Protein AF-A0A800FB25-F1 (afdb_monomer_lite)

Secondary structure (DSSP, 8-state):
-HHHHH-HHHHTTTSSSEEEE-SSTT-EEEEE-STTTTTT--TTTTEEEEEEEETTTEEEEEETTEEEEEEEEEETTEEEEEEEEE-S-GGGHHHHHHHHHHHHHHHHHHHHT-PPPPP-HHHHHHHHHHHHHHHHHHH-S---S-TT-GGGSPPP-----

Foldseek 3Di:
DQCLCAVQVNVCQQPQFGWDWHLDAFIKIFTHHPPCLCPPPDPLQRIKGWHDDDPPAWTWMDRRQKIWIWGWDDDPVDIDIDIDIGHDQLLQVLLVQLSNVLSVVSVVCVVVVHDRDDDALVSSVVSSVVVQVVCCVPRNGHDHPPCPRPSNDDDPPPPPD

pLDDT: mean 87.92, std 14.92, range [41.66, 98.81]

Sequence (161 aa):
MWRILTERELLKQWFPCDVEGEWRVGAELRFIFLRGEGEGLSEEELSGEVLAVDQPRLLEFRWGTHLLKYELTADGDGCRFRLSESFEDSSLGARNAAGWEMCLENLDLLLEGGALVKFVVDVWGAKFKHYGAKFEATFGPQQGPPDDHPLLVEEPEGDLG

Radius of gyration: 16.69 Å; chains: 1; bounding box: 50×46×40 Å

Structure (mmCIF, N/CA/C/O backbone):
data_AF-A0A800FB25-F1
#
_entry.id   AF-A0A800FB25-F1
#
loop_
_atom_site.group_PDB
_atom_site.id
_atom_site.type_symbol
_atom_site.label_atom_id
_atom_site.label_alt_id
_atom_site.label_comp_id
_atom_site.label_asym_id
_atom_site.label_entity_id
_atom_site.label_seq_id
_atom_site.pdbx_PDB_ins_code
_atom_site.Cartn_x
_atom_site.Cartn_y
_atom_site.Cartn_z
_atom_site.occupancy
_atom_site.B_iso_or_equiv
_atom_site.auth_seq_id
_atom_site.auth_comp_id
_atom_site.auth_asym_id
_atom_site.auth_atom_id
_atom_site.pdbx_PDB_model_num
ATOM 1 N N . MET A 1 1 ? -11.326 -7.458 8.259 1.00 94.31 1 MET A N 1
ATOM 2 C CA . MET A 1 1 ? -10.753 -6.580 7.223 1.00 94.31 1 MET A CA 1
ATOM 3 C C . MET A 1 1 ? -9.979 -5.404 7.810 1.00 94.31 1 MET A C 1
ATOM 5 O O . MET A 1 1 ? -8.768 -5.482 7.766 1.00 94.31 1 MET A O 1
ATOM 9 N N . TRP A 1 2 ? -10.600 -4.390 8.436 1.00 97.25 2 TRP A N 1
ATOM 10 C CA . TRP A 1 2 ? -9.877 -3.202 8.955 1.00 97.25 2 TRP A CA 1
ATOM 11 C C . TRP A 1 2 ? -8.607 -3.526 9.759 1.00 97.25 2 TRP A C 1
ATOM 13 O O . TRP A 1 2 ? -7.538 -3.034 9.435 1.00 97.25 2 TRP A O 1
ATOM 23 N N . ARG A 1 3 ? -8.698 -4.462 10.715 1.00 96.69 3 ARG A N 1
ATOM 24 C CA . ARG A 1 3 ? -7.545 -4.950 11.493 1.00 96.69 3 ARG A CA 1
ATOM 25 C C . ARG A 1 3 ? -6.384 -5.450 10.620 1.00 96.69 3 ARG A C 1
ATOM 27 O O . ARG A 1 3 ? -5.245 -5.155 10.931 1.00 96.69 3 ARG A O 1
ATOM 34 N N . ILE A 1 4 ? -6.655 -6.152 9.519 1.00 96.56 4 ILE A N 1
ATOM 35 C CA . ILE A 1 4 ? -5.620 -6.659 8.595 1.00 96.56 4 ILE A CA 1
ATOM 36 C C . ILE A 1 4 ? -4.949 -5.519 7.814 1.00 96.56 4 ILE A C 1
ATOM 38 O O . ILE A 1 4 ? -3.791 -5.637 7.424 1.00 96.56 4 ILE A O 1
ATOM 42 N N . LEU A 1 5 ? -5.659 -4.404 7.620 1.00 97.00 5 LEU A N 1
ATOM 43 C CA . LEU A 1 5 ? -5.135 -3.215 6.952 1.00 97.00 5 LEU A CA 1
ATOM 44 C C . LEU A 1 5 ? -4.360 -2.284 7.897 1.00 97.00 5 LEU A C 1
ATOM 46 O O . LEU A 1 5 ? -3.596 -1.456 7.415 1.00 97.00 5 LEU A O 1
ATOM 50 N N . THR A 1 6 ? -4.573 -2.375 9.217 1.00 97.50 6 THR A N 1
ATOM 51 C CA . THR A 1 6 ? -4.044 -1.388 10.178 1.00 97.50 6 THR A CA 1
ATOM 52 C C . THR A 1 6 ? -3.209 -1.968 11.319 1.00 97.50 6 THR A C 1
ATOM 54 O O . THR A 1 6 ? -2.396 -1.257 11.902 1.00 97.50 6 THR A O 1
ATOM 57 N N . GLU A 1 7 ? -3.391 -3.229 11.707 1.00 97.62 7 GLU A N 1
ATOM 58 C CA . GLU A 1 7 ? -2.543 -3.846 12.731 1.00 97.62 7 GLU A CA 1
ATOM 59 C C . GLU A 1 7 ? -1.224 -4.256 12.090 1.00 97.62 7 GLU A C 1
ATOM 61 O O . GLU A 1 7 ? -1.209 -5.135 11.233 1.00 97.62 7 GLU A O 1
ATOM 66 N N . ARG A 1 8 ? -0.121 -3.637 12.524 1.00 96.50 8 ARG A N 1
ATOM 67 C CA . ARG A 1 8 ? 1.231 -3.832 11.975 1.00 96.50 8 ARG A CA 1
ATOM 68 C C . ARG A 1 8 ? 1.585 -5.304 11.738 1.00 96.50 8 ARG A C 1
ATOM 70 O O . ARG A 1 8 ? 2.040 -5.669 10.660 1.00 96.50 8 ARG A O 1
ATOM 77 N N . GLU A 1 9 ? 1.298 -6.160 12.721 1.00 95.44 9 GLU A N 1
ATOM 78 C CA . GLU A 1 9 ? 1.585 -7.600 12.662 1.00 95.44 9 GLU A CA 1
ATOM 79 C C . GLU A 1 9 ? 0.779 -8.362 11.600 1.00 95.44 9 GLU A C 1
ATOM 81 O O . GLU A 1 9 ? 1.232 -9.398 11.117 1.00 95.44 9 GLU A O 1
ATOM 86 N N . LEU A 1 10 ? -0.406 -7.872 11.231 1.00 96.19 10 LEU A N 1
ATOM 87 C CA . LEU A 1 10 ? -1.214 -8.431 10.146 1.00 96.19 10 LEU A CA 1
ATOM 88 C C . LEU A 1 10 ? -0.870 -7.776 8.806 1.00 96.19 10 LEU A C 1
ATOM 90 O O . LEU A 1 10 ? -0.787 -8.467 7.796 1.00 96.19 10 LEU A O 1
ATOM 94 N N . LEU A 1 11 ? -0.630 -6.464 8.802 1.00 96.94 11 LEU A N 1
ATOM 95 C CA . LEU A 1 11 ? -0.333 -5.693 7.600 1.00 96.94 11 LEU A CA 1
ATOM 96 C C . LEU A 1 11 ? 0.954 -6.174 6.924 1.00 96.94 11 LEU A C 1
ATOM 98 O O . LEU A 1 11 ? 0.940 -6.473 5.732 1.00 96.94 11 LEU A O 1
ATOM 102 N N . LYS A 1 12 ? 2.037 -6.347 7.693 1.00 94.19 12 LYS A N 1
ATOM 103 C CA . LYS A 1 12 ? 3.347 -6.777 7.170 1.00 94.19 12 LYS A CA 1
ATOM 104 C C . LYS A 1 12 ? 3.360 -8.179 6.546 1.00 94.19 12 LYS A C 1
ATOM 106 O O . LYS A 1 12 ? 4.378 -8.594 6.006 1.00 94.19 12 LYS A O 1
ATOM 111 N N . GLN A 1 13 ? 2.278 -8.950 6.689 1.00 93.50 13 GLN A N 1
ATOM 112 C CA . GLN A 1 13 ? 2.176 -10.288 6.102 1.00 93.50 13 GLN A CA 1
ATOM 113 C C . GLN A 1 13 ? 1.834 -10.250 4.610 1.00 93.50 13 GLN A C 1
ATOM 115 O O . GLN A 1 13 ? 2.193 -11.176 3.891 1.00 93.50 13 GLN A O 1
ATOM 120 N N . TRP A 1 14 ? 1.143 -9.207 4.148 1.00 94.44 14 TRP A N 1
ATOM 121 C CA . TRP A 1 14 ? 0.690 -9.095 2.758 1.00 94.44 14 TRP A CA 1
ATOM 122 C C . TRP A 1 14 ? 1.139 -7.793 2.083 1.00 94.44 14 TRP A C 1
ATOM 124 O O . TRP A 1 14 ? 1.272 -7.760 0.865 1.00 94.44 14 TRP A O 1
ATOM 134 N N . PHE A 1 15 ? 1.378 -6.727 2.852 1.00 94.25 15 PHE A N 1
ATOM 135 C CA . PHE A 1 15 ? 1.893 -5.451 2.354 1.00 94.25 15 PHE A CA 1
ATOM 136 C C . PHE A 1 15 ? 3.403 -5.556 2.055 1.00 94.25 15 PHE A C 1
ATOM 138 O O . PHE A 1 15 ? 4.096 -6.283 2.770 1.00 94.25 15 PHE A O 1
ATOM 145 N N . PRO A 1 16 ? 3.948 -4.838 1.049 1.00 90.25 16 PRO A N 1
ATOM 146 C CA . PRO A 1 16 ? 5.337 -5.015 0.602 1.00 90.25 16 PRO A CA 1
ATOM 147 C C . PRO A 1 16 ? 6.408 -4.655 1.642 1.00 90.25 16 PRO A C 1
ATOM 149 O O . PRO A 1 16 ? 7.570 -5.006 1.478 1.00 90.25 16 PRO A O 1
ATOM 152 N N . CYS A 1 17 ? 6.054 -3.947 2.713 1.00 91.75 17 CYS A N 1
ATOM 153 C CA . CYS A 1 17 ? 6.988 -3.577 3.771 1.00 91.75 17 CYS A CA 1
ATOM 154 C C . CYS A 1 17 ? 6.307 -3.560 5.143 1.00 91.75 17 CYS A C 1
ATOM 156 O O . CYS A 1 17 ? 5.082 -3.630 5.262 1.00 91.75 17 CYS A O 1
ATOM 158 N N . ASP A 1 18 ? 7.108 -3.464 6.198 1.00 94.94 18 ASP A N 1
ATOM 159 C CA . ASP A 1 18 ? 6.595 -3.149 7.526 1.00 94.94 18 ASP A CA 1
ATOM 160 C C . ASP A 1 18 ? 6.351 -1.636 7.645 1.00 94.94 18 ASP A C 1
ATOM 162 O O . ASP A 1 18 ? 7.095 -0.828 7.082 1.00 94.94 18 ASP A O 1
ATOM 166 N N . VAL A 1 19 ? 5.303 -1.255 8.375 1.00 96.81 19 VAL A N 1
ATOM 167 C CA . VAL A 1 19 ? 4.886 0.140 8.545 1.00 96.81 19 VAL A CA 1
ATOM 168 C C . VAL A 1 19 ? 4.955 0.502 10.020 1.00 96.81 19 VAL A C 1
ATOM 170 O O . VAL A 1 19 ? 4.194 -0.012 10.844 1.00 96.81 19 VAL A O 1
ATOM 173 N N . GLU A 1 20 ? 5.858 1.416 10.357 1.00 97.06 20 GLU A N 1
ATOM 174 C CA . GLU A 1 20 ? 5.943 1.998 11.692 1.00 97.06 20 GLU A CA 1
ATOM 175 C C . GLU A 1 20 ? 5.246 3.351 11.737 1.00 97.06 20 GLU A C 1
ATOM 177 O O . GLU A 1 20 ? 5.402 4.168 10.834 1.00 97.06 20 GLU A O 1
ATOM 182 N N . GLY A 1 21 ? 4.509 3.600 12.817 1.00 96.38 21 GLY A N 1
ATOM 183 C CA . GLY A 1 21 ? 3.786 4.845 13.040 1.00 96.38 21 GLY A CA 1
ATOM 184 C C . GLY A 1 21 ? 2.402 4.594 13.624 1.00 96.38 21 GLY A C 1
ATOM 185 O O . GLY A 1 21 ? 2.073 3.486 14.056 1.00 96.38 21 GLY A O 1
ATOM 186 N N . GLU A 1 22 ? 1.585 5.641 13.641 1.00 97.19 22 GLU A N 1
ATOM 187 C CA . GLU A 1 22 ? 0.203 5.589 14.115 1.00 97.19 22 GLU A CA 1
ATOM 188 C C . GLU A 1 22 ? -0.756 5.958 12.985 1.00 97.19 22 GLU A C 1
ATOM 190 O O . GLU A 1 22 ? -0.531 6.930 12.269 1.00 97.19 22 GLU A O 1
ATOM 195 N N . TRP A 1 23 ? -1.887 5.257 12.877 1.00 98.06 23 TRP A N 1
ATOM 196 C CA . TRP A 1 23 ? -2.965 5.615 11.947 1.00 98.06 23 TRP A CA 1
ATOM 197 C C . TRP A 1 23 ? -3.783 6.801 12.463 1.00 98.06 23 TRP A C 1
ATOM 199 O O . TRP A 1 23 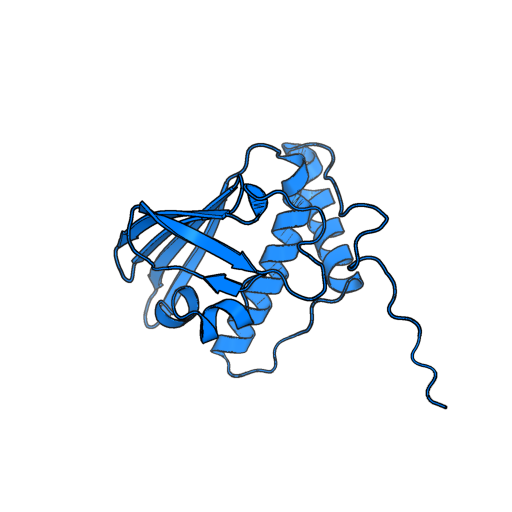? -4.952 6.674 12.836 1.00 98.06 23 TRP A O 1
ATOM 209 N N . ARG A 1 24 ? -3.142 7.968 12.503 1.00 98.19 24 ARG A N 1
ATOM 210 C CA . ARG A 1 24 ? -3.710 9.247 12.926 1.00 98.19 24 ARG A CA 1
ATOM 211 C C . ARG A 1 24 ? -3.326 10.309 11.908 1.00 98.19 24 ARG A C 1
ATOM 213 O O . ARG A 1 24 ? -2.155 10.436 11.593 1.00 98.19 24 ARG A O 1
ATOM 220 N N . VAL A 1 25 ? -4.294 11.091 11.432 1.00 98.69 25 VAL A N 1
ATOM 221 C CA . VAL A 1 25 ? -4.049 12.155 10.440 1.00 98.69 25 VAL A CA 1
ATOM 222 C C . VAL A 1 25 ? -2.893 13.067 10.876 1.00 98.69 25 VAL A C 1
ATOM 224 O O . VAL A 1 25 ? -2.859 13.523 12.025 1.00 98.69 25 VAL A O 1
ATOM 227 N N . GLY A 1 26 ? -1.954 13.298 9.957 1.00 98.44 26 GLY A N 1
ATOM 228 C CA . GLY A 1 26 ? -0.720 14.057 10.155 1.00 98.44 26 GLY A CA 1
ATOM 229 C C . GLY A 1 26 ? 0.391 13.309 10.900 1.00 98.44 26 GLY A C 1
ATOM 230 O O . GLY A 1 26 ? 1.408 13.916 11.223 1.00 98.44 26 GLY A O 1
ATOM 231 N N . ALA A 1 27 ? 0.209 12.030 11.246 1.00 98.44 27 ALA A N 1
ATOM 232 C CA . ALA A 1 27 ? 1.285 11.218 11.805 1.00 98.44 27 ALA A CA 1
ATOM 233 C C . ALA A 1 27 ? 2.258 10.782 10.706 1.00 98.44 27 ALA A C 1
ATOM 235 O O . ALA A 1 27 ? 1.839 10.388 9.615 1.00 98.44 27 ALA A O 1
ATOM 236 N N . GLU A 1 28 ? 3.547 10.821 11.034 1.00 98.38 28 GLU A N 1
ATOM 237 C CA . GLU A 1 28 ? 4.612 10.284 10.194 1.00 98.38 28 GLU A CA 1
ATOM 238 C C . GLU A 1 28 ? 4.576 8.753 10.190 1.00 98.38 28 GLU A C 1
ATOM 240 O O . GLU A 1 28 ? 4.298 8.112 11.211 1.00 98.38 28 GLU A O 1
ATOM 245 N N . LEU A 1 29 ? 4.886 8.184 9.029 1.00 98.38 29 LEU A N 1
ATOM 246 C CA . LEU A 1 29 ? 5.066 6.756 8.819 1.00 98.38 29 LEU A CA 1
ATOM 247 C C . LEU A 1 29 ? 6.500 6.484 8.369 1.00 98.38 29 LEU A C 1
ATOM 249 O O . LEU A 1 29 ? 7.090 7.276 7.631 1.00 98.38 29 LEU A O 1
ATOM 253 N N . ARG A 1 30 ? 7.041 5.339 8.776 1.00 97.31 30 ARG A N 1
ATOM 254 C CA . ARG A 1 30 ? 8.317 4.809 8.290 1.00 97.31 30 ARG A CA 1
ATOM 255 C C . ARG A 1 30 ? 8.090 3.443 7.663 1.00 97.31 30 ARG A C 1
ATOM 257 O O . ARG A 1 30 ? 7.448 2.585 8.269 1.00 97.31 30 ARG A O 1
ATOM 264 N N . PHE A 1 31 ? 8.655 3.245 6.480 1.00 95.50 31 PHE A N 1
ATOM 265 C CA . PHE A 1 31 ? 8.560 2.002 5.726 1.00 95.50 31 PHE A CA 1
ATOM 266 C C . PHE A 1 31 ? 9.858 1.214 5.852 1.00 95.50 31 PHE A C 1
ATOM 268 O O . PHE A 1 31 ? 10.942 1.727 5.577 1.00 95.50 31 PHE A O 1
ATOM 275 N N . ILE A 1 32 ? 9.751 -0.033 6.306 1.00 92.12 32 ILE A N 1
ATOM 276 C CA . ILE A 1 32 ? 10.896 -0.920 6.506 1.00 92.12 32 ILE A CA 1
ATOM 277 C C . ILE A 1 32 ? 10.755 -2.094 5.548 1.00 92.12 32 ILE A C 1
ATOM 279 O O . ILE A 1 32 ? 9.968 -3.016 5.768 1.00 92.12 32 ILE A O 1
ATOM 283 N N . PHE A 1 33 ? 11.532 -2.045 4.474 1.00 86.12 33 PHE A N 1
ATOM 284 C CA . PHE A 1 33 ? 11.626 -3.123 3.502 1.00 86.12 33 PHE A CA 1
ATOM 285 C C . PHE A 1 33 ? 12.566 -4.217 4.009 1.00 86.12 33 PHE A C 1
ATOM 287 O O . PHE A 1 33 ? 13.573 -3.951 4.671 1.00 86.12 33 PHE A O 1
ATOM 294 N N . LEU A 1 34 ? 12.228 -5.468 3.714 1.00 72.88 34 LEU A N 1
ATOM 295 C CA . LEU A 1 34 ? 13.032 -6.622 4.105 1.00 72.88 34 LEU A CA 1
ATOM 296 C C . LEU A 1 34 ? 14.028 -6.979 2.995 1.00 72.88 34 LEU A C 1
ATOM 298 O O . LEU A 1 34 ? 13.873 -6.579 1.849 1.00 72.88 34 LEU A O 1
ATOM 302 N N . ARG A 1 35 ? 15.059 -7.761 3.345 1.00 65.81 35 ARG A N 1
ATOM 303 C CA . ARG A 1 35 ? 15.981 -8.411 2.385 1.00 65.81 35 ARG A CA 1
ATOM 304 C C . ARG A 1 35 ? 16.653 -7.465 1.374 1.00 65.81 35 ARG A C 1
ATOM 306 O O . ARG A 1 35 ? 16.962 -7.881 0.266 1.00 65.81 35 A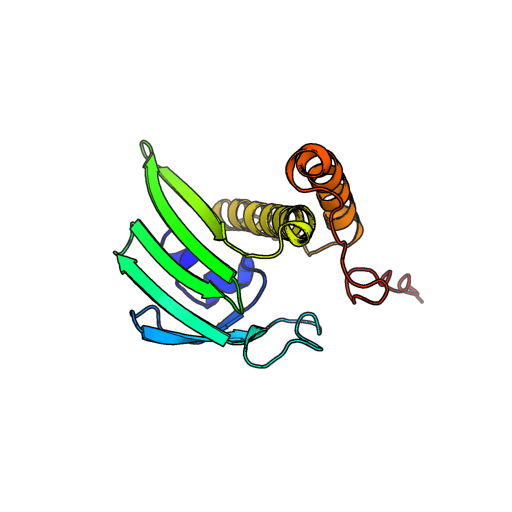RG A O 1
ATOM 313 N N . GLY A 1 36 ? 16.901 -6.218 1.769 1.00 63.69 36 GLY A N 1
ATOM 314 C CA . GLY A 1 36 ? 17.595 -5.242 0.929 1.00 63.69 36 GLY A CA 1
ATOM 315 C C . GLY A 1 36 ? 16.724 -4.596 -0.153 1.00 63.69 36 GLY A C 1
ATOM 316 O O . GLY A 1 36 ? 17.222 -3.773 -0.904 1.00 63.69 36 GLY A O 1
ATOM 317 N N . GLU A 1 37 ? 15.417 -4.880 -0.210 1.00 69.69 37 GLU A N 1
ATOM 318 C CA . GLU A 1 37 ? 14.492 -4.259 -1.180 1.00 69.69 37 GLU A CA 1
ATOM 319 C C . GLU A 1 37 ? 14.348 -2.736 -0.992 1.00 69.69 37 GLU A C 1
ATOM 321 O O . GLU A 1 37 ? 13.882 -2.038 -1.885 1.00 69.69 37 GLU A O 1
ATOM 326 N N . GLY A 1 38 ? 14.759 -2.217 0.169 1.00 68.62 38 GLY A N 1
ATOM 327 C CA . GLY A 1 38 ? 14.845 -0.781 0.439 1.00 68.62 38 GLY A CA 1
ATOM 328 C C . GLY A 1 38 ? 16.240 -0.183 0.251 1.00 68.62 38 GLY A C 1
ATOM 329 O O . GLY A 1 38 ? 16.433 0.991 0.559 1.00 68.62 38 GLY A O 1
ATOM 330 N N . GLU A 1 39 ? 17.236 -0.964 -0.182 1.00 74.31 39 GLU A N 1
ATOM 331 C CA . GLU A 1 39 ? 18.583 -0.446 -0.426 1.00 74.31 39 GLU A CA 1
ATOM 332 C C . GLU A 1 39 ? 18.579 0.517 -1.616 1.00 74.31 39 GLU A C 1
ATOM 334 O O . GLU A 1 39 ? 18.003 0.246 -2.665 1.00 74.31 39 GLU A O 1
ATOM 339 N N . GLY A 1 40 ? 19.217 1.675 -1.441 1.00 77.94 40 GLY A N 1
ATOM 340 C CA . GLY A 1 40 ? 19.249 2.727 -2.458 1.00 77.94 40 GLY A CA 1
ATOM 341 C C . GLY A 1 40 ? 18.029 3.653 -2.463 1.00 77.94 40 GLY A C 1
ATOM 342 O O . GLY A 1 40 ? 18.094 4.685 -3.128 1.00 77.94 40 GLY A O 1
ATOM 343 N N . LEU A 1 41 ? 16.977 3.355 -1.688 1.00 84.19 41 LEU A N 1
ATOM 344 C CA . LEU A 1 41 ? 15.863 4.282 -1.487 1.00 84.19 41 LEU A CA 1
ATOM 345 C C . LEU A 1 41 ? 16.291 5.469 -0.616 1.00 84.19 41 LEU A C 1
ATOM 347 O O . LEU A 1 41 ? 17.001 5.326 0.384 1.00 84.19 41 LEU A O 1
ATOM 351 N N . SER A 1 42 ? 15.838 6.656 -1.002 1.00 88.38 42 SER A N 1
ATOM 352 C CA . SER A 1 42 ? 16.012 7.890 -0.241 1.00 88.38 42 SER A CA 1
ATOM 353 C C . SER A 1 42 ? 15.184 7.896 1.051 1.00 88.38 42 SER A C 1
ATOM 355 O O . SER A 1 42 ? 14.241 7.124 1.224 1.00 88.38 42 SER A O 1
ATOM 357 N N . GLU A 1 43 ? 15.501 8.814 1.972 1.00 87.69 43 GLU A N 1
ATOM 358 C CA . GLU A 1 43 ? 14.682 9.018 3.176 1.00 87.69 43 GLU A CA 1
ATOM 359 C C . GLU A 1 43 ? 13.234 9.383 2.831 1.00 87.69 43 GLU A C 1
ATOM 361 O O . GLU A 1 43 ? 12.319 8.944 3.522 1.00 87.69 43 GLU A O 1
ATOM 366 N N . GLU A 1 44 ? 13.027 10.141 1.750 1.00 90.44 44 GLU A N 1
ATOM 367 C CA . GLU A 1 44 ? 11.696 10.497 1.260 1.00 90.44 44 GLU A CA 1
ATOM 368 C C . GLU A 1 44 ? 10.910 9.242 0.872 1.00 90.44 44 GLU A C 1
ATOM 370 O O . GLU A 1 44 ? 9.805 9.050 1.370 1.00 90.44 44 GLU A O 1
ATOM 375 N N . GLU A 1 45 ? 11.511 8.341 0.088 1.00 89.25 45 GLU A N 1
ATOM 376 C CA . GLU A 1 45 ? 10.905 7.071 -0.347 1.00 89.25 45 GLU A CA 1
ATOM 377 C C . GLU A 1 45 ? 10.620 6.098 0.809 1.00 89.25 45 GLU A C 1
ATOM 379 O O . GLU A 1 45 ? 9.690 5.295 0.734 1.00 89.25 45 GLU A O 1
ATOM 384 N N . LEU A 1 46 ? 11.381 6.192 1.902 1.00 93.19 46 LEU A N 1
ATOM 385 C CA . LEU A 1 46 ? 11.199 5.393 3.119 1.00 93.19 46 LEU A CA 1
ATOM 386 C C . LEU A 1 46 ? 10.255 6.047 4.145 1.00 93.19 46 LEU A C 1
ATOM 388 O O . LEU A 1 46 ? 10.046 5.497 5.233 1.00 93.19 46 LEU A O 1
ATOM 392 N N . SER A 1 47 ? 9.682 7.207 3.819 1.00 96.25 47 SER A N 1
ATOM 393 C CA . SER A 1 47 ? 8.829 7.996 4.708 1.00 96.25 47 SER A CA 1
ATOM 394 C C . SER A 1 47 ? 7.420 8.182 4.157 1.00 96.25 47 SER A C 1
ATOM 396 O O . SER A 1 47 ? 7.161 8.074 2.957 1.00 96.25 47 SER A O 1
ATOM 398 N N . GLY A 1 48 ? 6.482 8.458 5.056 1.00 97.88 48 GLY A N 1
ATOM 399 C CA . GLY A 1 48 ? 5.088 8.688 4.717 1.00 97.88 48 GLY A CA 1
AT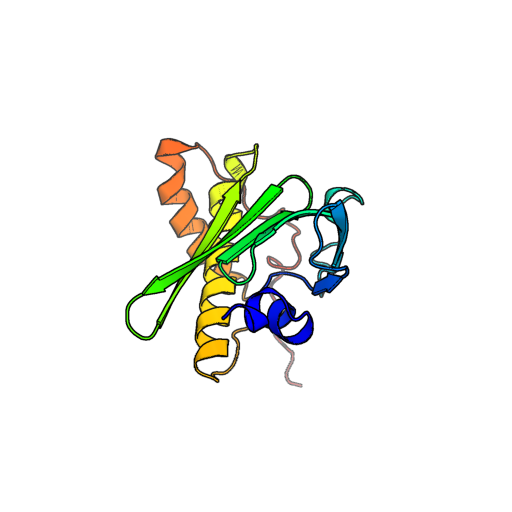OM 400 C C . GLY A 1 48 ? 4.370 9.559 5.732 1.00 97.88 48 GLY A C 1
ATOM 401 O O . GLY A 1 48 ? 4.907 9.930 6.773 1.00 97.88 48 GLY A O 1
ATOM 402 N N . GLU A 1 49 ? 3.119 9.867 5.426 1.00 98.50 49 GLU A N 1
ATOM 403 C CA . GLU A 1 49 ? 2.242 10.662 6.282 1.00 98.50 49 GLU A CA 1
ATOM 404 C C . GLU A 1 49 ? 0.813 10.155 6.136 1.00 98.50 49 GLU A C 1
ATOM 406 O O . GLU A 1 49 ? 0.342 9.916 5.023 1.00 98.50 49 GLU A O 1
ATOM 411 N N . VAL A 1 50 ? 0.094 10.020 7.244 1.00 98.75 50 VAL A N 1
ATOM 412 C CA . VAL A 1 50 ? -1.330 9.685 7.210 1.00 98.75 50 VAL A CA 1
ATOM 413 C C . VAL A 1 50 ? -2.145 10.911 6.802 1.00 98.75 50 VAL A C 1
ATOM 415 O O . VAL A 1 50 ? -2.152 11.924 7.499 1.00 98.75 50 VAL A O 1
ATOM 418 N N . LEU A 1 51 ? -2.900 10.800 5.714 1.00 98.75 51 LEU A N 1
ATOM 419 C CA . LEU A 1 51 ? -3.664 11.901 5.122 1.00 98.75 51 LEU A CA 1
ATOM 420 C C . LEU A 1 51 ? -5.144 11.864 5.515 1.00 98.75 51 LEU A C 1
ATOM 422 O O . LEU A 1 51 ? -5.742 12.906 5.781 1.00 98.75 51 LEU A O 1
ATOM 426 N N . ALA A 1 52 ? -5.740 10.673 5.599 1.00 98.69 52 ALA A N 1
ATOM 427 C CA . ALA A 1 52 ? -7.130 10.509 6.013 1.00 98.69 52 ALA A CA 1
ATOM 428 C C . ALA A 1 52 ? -7.345 9.203 6.779 1.00 98.69 52 ALA A C 1
ATOM 430 O O . ALA A 1 52 ? -6.797 8.161 6.427 1.00 98.69 52 ALA A O 1
ATOM 431 N N . VAL A 1 53 ? -8.193 9.257 7.808 1.00 98.56 53 VAL A N 1
ATOM 432 C CA . VAL A 1 53 ? -8.656 8.085 8.559 1.00 98.56 53 VAL A CA 1
ATOM 433 C C . VAL A 1 53 ? -10.136 8.269 8.880 1.00 98.56 53 VAL A C 1
ATOM 435 O O . VAL A 1 53 ? -10.505 9.188 9.606 1.00 98.56 53 VAL A O 1
ATOM 438 N N . ASP A 1 54 ? -10.980 7.378 8.372 1.00 98.25 54 ASP A N 1
ATOM 439 C CA . ASP A 1 54 ? -12.391 7.249 8.749 1.00 98.25 54 ASP A CA 1
ATOM 440 C C . ASP A 1 54 ? -12.676 5.767 8.985 1.00 98.25 54 ASP A C 1
ATOM 442 O O . ASP A 1 54 ? -13.017 5.025 8.064 1.00 98.25 54 ASP A O 1
ATOM 446 N N . GLN A 1 55 ? -12.441 5.300 10.213 1.00 95.69 55 GLN A N 1
ATOM 447 C CA . GLN A 1 55 ? -12.535 3.875 10.526 1.00 95.69 55 GLN A CA 1
ATOM 448 C C . GLN A 1 55 ? -13.998 3.394 10.496 1.00 95.69 55 GLN A C 1
ATOM 450 O O . GLN A 1 55 ? -14.869 4.067 11.048 1.00 95.69 55 GLN A O 1
ATOM 455 N N . PRO A 1 56 ? -14.291 2.202 9.942 1.00 96.19 56 PRO A N 1
ATOM 456 C CA . PRO A 1 56 ? -13.378 1.258 9.293 1.00 96.19 56 PRO A CA 1
ATOM 457 C C . PRO A 1 56 ? -13.363 1.395 7.757 1.00 96.19 56 PRO A C 1
ATOM 459 O O . PRO A 1 56 ? -13.113 0.417 7.067 1.00 96.19 56 PRO A O 1
ATOM 462 N N . ARG A 1 57 ? -13.742 2.544 7.194 1.00 97.62 57 ARG A N 1
ATOM 463 C CA . ARG A 1 57 ? -14.088 2.694 5.771 1.00 97.62 57 ARG A CA 1
ATOM 464 C C . ARG A 1 57 ? -12.964 3.234 4.903 1.00 97.62 57 ARG A C 1
ATOM 466 O O . ARG A 1 57 ? -12.922 2.889 3.728 1.00 97.62 57 ARG A O 1
ATOM 473 N N . LEU A 1 58 ? -12.104 4.090 5.443 1.00 98.62 58 LEU A N 1
ATOM 474 C CA . LEU A 1 58 ? -11.099 4.804 4.662 1.00 98.62 58 LEU A CA 1
ATOM 475 C C . LEU A 1 58 ? -9.800 4.962 5.444 1.00 98.62 58 LEU A C 1
ATOM 477 O O . LEU A 1 58 ? -9.807 5.450 6.576 1.00 98.62 58 LEU A O 1
ATOM 481 N N . LEU A 1 59 ? -8.697 4.621 4.789 1.00 98.75 59 LEU A N 1
ATOM 482 C CA . LEU A 1 59 ? -7.349 5.013 5.173 1.00 98.75 59 LEU A CA 1
ATOM 483 C C . LEU A 1 59 ? -6.641 5.559 3.932 1.00 98.75 59 LEU A C 1
ATOM 485 O O . LEU A 1 59 ? -6.639 4.909 2.893 1.00 98.75 59 LEU A O 1
ATOM 489 N N . GLU A 1 60 ? -6.048 6.740 4.033 1.00 98.81 60 GLU A N 1
ATOM 490 C CA . GLU A 1 60 ? -5.237 7.334 2.972 1.00 98.81 60 GLU A CA 1
ATOM 491 C C . GLU A 1 60 ? -3.919 7.812 3.564 1.00 98.81 60 GLU A C 1
ATOM 493 O O . GLU A 1 60 ? -3.911 8.450 4.621 1.00 98.81 60 GLU A O 1
ATOM 498 N N . PHE A 1 61 ? -2.810 7.487 2.912 1.00 98.69 61 PHE A N 1
ATOM 499 C CA . PHE A 1 61 ? -1.478 7.847 3.373 1.00 98.69 61 PHE A CA 1
ATOM 500 C C . PHE A 1 61 ? -0.513 8.025 2.204 1.00 98.69 61 PHE A C 1
ATOM 502 O O . PHE A 1 61 ? -0.658 7.415 1.143 1.00 98.69 61 PHE A O 1
ATOM 509 N N . ARG A 1 62 ? 0.487 8.875 2.416 1.00 98.44 62 ARG A N 1
ATOM 510 C CA . ARG A 1 62 ? 1.640 8.997 1.531 1.00 98.44 62 ARG A CA 1
ATOM 511 C C . ARG A 1 62 ? 2.580 7.812 1.762 1.00 98.44 62 ARG A C 1
ATOM 513 O O . ARG A 1 62 ? 2.892 7.504 2.911 1.00 98.44 62 ARG A O 1
ATOM 520 N N . TRP A 1 63 ? 3.011 7.173 0.681 1.00 95.88 63 TRP A N 1
ATOM 521 C CA . TRP A 1 63 ? 3.982 6.081 0.653 1.00 95.88 63 TRP A CA 1
ATOM 522 C C . TRP A 1 63 ? 5.137 6.492 -0.261 1.00 95.88 63 TRP A C 1
ATOM 524 O O . TRP A 1 63 ? 5.020 6.415 -1.483 1.00 95.88 63 TRP A O 1
ATOM 534 N N . GLY A 1 64 ? 6.209 7.034 0.321 1.00 93.94 64 GLY A N 1
ATOM 535 C CA . GLY A 1 64 ? 7.253 7.700 -0.448 1.00 93.94 64 GLY A CA 1
ATOM 536 C C . GLY A 1 64 ? 6.696 8.894 -1.222 1.00 93.94 64 GLY A C 1
ATOM 537 O O . GLY A 1 64 ? 6.057 9.784 -0.662 1.00 93.94 64 GLY A O 1
ATOM 538 N N . THR A 1 65 ? 6.871 8.884 -2.539 1.00 93.44 65 THR A N 1
ATOM 539 C CA . THR A 1 65 ? 6.309 9.896 -3.446 1.00 93.44 65 THR A CA 1
ATOM 540 C C . THR A 1 65 ? 4.898 9.548 -3.938 1.00 93.44 65 THR A C 1
ATOM 542 O O . THR A 1 65 ? 4.293 10.312 -4.691 1.00 93.44 65 THR A O 1
ATOM 545 N N . HIS A 1 66 ? 4.351 8.396 -3.534 1.00 96.38 66 HIS A N 1
ATOM 546 C CA . HIS A 1 66 ? 3.060 7.885 -3.992 1.00 96.38 66 HIS A CA 1
ATOM 547 C C . HIS A 1 66 ? 1.965 8.132 -2.946 1.00 96.38 66 HIS A C 1
ATOM 549 O O . HIS A 1 66 ? 2.227 8.351 -1.762 1.00 96.38 66 HIS A O 1
ATOM 555 N N . LEU A 1 67 ? 0.706 8.064 -3.377 1.00 98.25 67 LEU A N 1
ATOM 556 C CA . LEU A 1 67 ? -0.461 8.071 -2.497 1.00 98.25 67 LEU A CA 1
ATOM 557 C C . LEU A 1 67 ? -1.145 6.712 -2.528 1.00 98.25 67 LEU A C 1
ATOM 559 O O . LEU A 1 67 ? -1.521 6.231 -3.598 1.00 98.25 67 LEU A O 1
ATOM 563 N N . LEU A 1 68 ? -1.360 6.132 -1.349 1.00 98.56 68 LEU A N 1
ATOM 564 C CA . LEU A 1 68 ? -2.148 4.922 -1.174 1.00 98.56 68 LEU A CA 1
ATOM 565 C C . LEU A 1 68 ? -3.467 5.237 -0.490 1.00 98.56 68 LEU A C 1
ATOM 567 O O . LEU A 1 68 ? -3.517 5.901 0.545 1.00 98.56 68 LEU A O 1
ATOM 571 N N . LYS A 1 69 ? -4.543 4.710 -1.071 1.00 98.75 69 LYS A N 1
ATOM 572 C CA . LYS A 1 69 ? -5.900 4.832 -0.554 1.00 98.75 69 LYS A CA 1
ATOM 573 C C . LYS A 1 69 ? -6.545 3.461 -0.423 1.00 98.75 69 LYS A C 1
ATOM 575 O O . LYS A 1 69 ? -6.695 2.735 -1.405 1.00 98.75 69 LYS A O 1
ATOM 580 N N . TYR A 1 70 ? -6.962 3.139 0.793 1.00 98.56 70 TYR A N 1
ATOM 581 C CA . TYR A 1 70 ? -7.719 1.948 1.147 1.00 98.56 70 TYR A CA 1
ATOM 582 C C . TYR A 1 70 ? -9.168 2.319 1.405 1.00 98.56 70 TYR A C 1
ATOM 584 O O . TYR A 1 70 ? -9.459 3.132 2.280 1.00 98.56 70 TYR A O 1
ATOM 592 N N . GLU A 1 71 ? -10.081 1.683 0.682 1.00 98.56 71 GLU A N 1
ATOM 593 C CA . GLU A 1 71 ? -11.518 1.850 0.874 1.00 98.56 71 GLU A CA 1
ATOM 594 C C . GLU A 1 71 ? -12.172 0.507 1.175 1.00 98.56 71 GLU A C 1
ATOM 596 O O . GLU A 1 71 ? -12.001 -0.466 0.438 1.00 98.56 71 GLU A O 1
ATOM 601 N N . LEU A 1 72 ? -12.951 0.470 2.253 1.00 98.25 72 LEU A N 1
ATOM 602 C CA . LEU A 1 72 ? -13.800 -0.651 2.624 1.00 98.25 72 LEU A CA 1
ATOM 603 C C . LEU A 1 72 ? -15.260 -0.263 2.436 1.00 98.25 72 LEU A C 1
ATOM 605 O O . LEU A 1 72 ? -15.771 0.672 3.056 1.00 98.25 72 LEU A O 1
ATOM 609 N N . THR A 1 73 ? -15.944 -1.024 1.590 1.00 97.69 73 THR A N 1
ATOM 610 C CA . THR A 1 73 ? -17.383 -0.887 1.347 1.00 97.69 73 THR A CA 1
ATOM 611 C C . THR A 1 73 ? -18.088 -2.176 1.743 1.00 97.69 73 THR A C 1
ATOM 613 O O . THR A 1 73 ? -17.551 -3.267 1.550 1.00 97.69 73 THR A O 1
ATOM 616 N N . ALA A 1 74 ? -19.265 -2.063 2.359 1.00 95.31 74 ALA A N 1
ATOM 617 C CA . ALA A 1 74 ? -20.076 -3.233 2.684 1.00 95.31 74 ALA A CA 1
ATOM 618 C C . ALA A 1 74 ? -20.537 -3.921 1.390 1.00 95.31 74 ALA A C 1
ATOM 620 O O . ALA A 1 74 ? -20.928 -3.236 0.444 1.00 95.31 74 ALA A O 1
ATOM 621 N N . ASP A 1 75 ? -20.494 -5.253 1.359 1.00 95.38 75 ASP A N 1
ATOM 622 C CA . ASP A 1 75 ? -20.906 -6.052 0.201 1.00 95.38 75 ASP A CA 1
ATOM 623 C C . ASP A 1 75 ? -21.589 -7.341 0.681 1.00 95.38 75 ASP A C 1
ATOM 625 O O . ASP A 1 75 ? -20.935 -8.343 0.973 1.00 95.38 75 ASP A O 1
ATOM 629 N N . GLY A 1 76 ? -22.914 -7.281 0.858 1.00 93.62 76 GLY A N 1
ATOM 630 C CA . GLY A 1 76 ? -23.693 -8.355 1.481 1.00 93.62 76 GLY A CA 1
ATOM 631 C C . GLY A 1 76 ? -23.214 -8.665 2.904 1.00 93.62 76 GLY A C 1
ATOM 632 O O . GLY A 1 76 ? -23.062 -7.757 3.720 1.00 93.62 76 GLY A O 1
ATOM 633 N N . ASP A 1 77 ? -22.947 -9.944 3.175 1.00 90.12 77 ASP A N 1
ATOM 634 C CA . ASP A 1 77 ? -22.361 -10.415 4.441 1.00 90.12 77 ASP A CA 1
ATOM 635 C C . ASP A 1 77 ? -20.834 -10.200 4.514 1.00 90.12 77 ASP A C 1
ATOM 637 O O . ASP A 1 77 ? -20.194 -10.524 5.516 1.00 90.12 77 ASP A O 1
ATOM 641 N N . GLY A 1 78 ? -20.235 -9.669 3.445 1.00 90.94 78 GLY A N 1
ATOM 642 C CA . GLY A 1 78 ? -18.808 -9.432 3.307 1.00 90.94 78 GLY A CA 1
ATOM 643 C C . GLY A 1 78 ? -18.446 -7.955 3.165 1.00 90.94 78 GLY A C 1
ATOM 644 O O . GLY A 1 78 ? -19.174 -7.031 3.541 1.00 90.94 78 GLY A O 1
ATOM 645 N N . CYS A 1 79 ? -17.253 -7.728 2.628 1.00 94.00 79 CYS A N 1
ATOM 646 C CA . CYS A 1 79 ? -16.717 -6.402 2.392 1.00 94.00 79 CYS A CA 1
ATOM 647 C C . CYS A 1 79 ? -15.892 -6.407 1.111 1.00 94.00 79 CYS A C 1
ATOM 649 O O . CYS A 1 79 ? -15.125 -7.334 0.861 1.00 94.00 79 CYS A O 1
ATOM 651 N N . ARG A 1 80 ? -16.013 -5.336 0.334 1.00 96.62 80 ARG A N 1
ATOM 652 C CA . ARG A 1 80 ? -15.134 -5.052 -0.789 1.00 96.62 80 ARG A CA 1
ATOM 653 C C . ARG A 1 80 ? -14.030 -4.113 -0.337 1.00 96.62 80 ARG A C 1
ATOM 655 O O . ARG A 1 80 ? -14.305 -2.975 0.052 1.00 96.62 80 ARG A O 1
ATOM 662 N N . PHE A 1 81 ? -12.800 -4.601 -0.436 1.00 97.94 81 PHE A N 1
ATOM 663 C CA . PHE A 1 81 ? -11.590 -3.805 -0.294 1.00 97.94 81 PHE A CA 1
ATOM 664 C C . PHE A 1 81 ? -11.152 -3.266 -1.656 1.00 97.94 81 PHE A C 1
ATOM 666 O O . PHE A 1 81 ? -11.079 -4.011 -2.633 1.00 97.94 81 PHE A O 1
ATOM 673 N N . ARG A 1 82 ? -10.873 -1.963 -1.721 1.00 98.31 82 ARG A N 1
ATOM 674 C CA . ARG A 1 82 ? -10.212 -1.319 -2.854 1.00 98.31 82 ARG A CA 1
ATOM 675 C C . ARG A 1 82 ? -8.914 -0.681 -2.379 1.00 98.31 82 ARG A C 1
ATOM 677 O O . ARG A 1 82 ? -8.948 0.208 -1.531 1.00 98.31 82 ARG A O 1
ATOM 684 N N . LEU A 1 83 ? -7.807 -1.103 -2.980 1.00 98.38 83 LEU A N 1
ATOM 685 C CA . LEU A 1 83 ? -6.526 -0.410 -2.932 1.00 98.38 83 LEU A CA 1
ATOM 686 C C . LEU A 1 83 ? -6.404 0.449 -4.190 1.00 98.38 83 LEU A C 1
ATOM 688 O O . LEU A 1 83 ? -6.605 -0.045 -5.298 1.00 98.38 83 LEU A O 1
ATOM 692 N N . SER A 1 84 ? -6.115 1.735 -4.020 1.00 98.25 84 SER A N 1
ATOM 693 C CA . SER A 1 84 ? -5.764 2.637 -5.117 1.00 98.25 84 SER A CA 1
ATOM 694 C C . SER A 1 84 ? -4.397 3.240 -4.846 1.00 98.25 84 SER A C 1
ATOM 696 O O . SER A 1 84 ? -4.155 3.737 -3.748 1.00 98.25 84 SER A O 1
ATOM 698 N N . GLU A 1 85 ? -3.536 3.219 -5.853 1.00 97.75 85 GLU A N 1
ATOM 699 C CA . GLU A 1 85 ? -2.234 3.874 -5.836 1.00 97.75 85 GLU A CA 1
ATOM 700 C C . GLU A 1 85 ? -2.245 5.018 -6.853 1.00 97.75 85 GLU A C 1
ATOM 702 O O . GLU A 1 85 ? -2.739 4.851 -7.969 1.00 97.75 85 GLU A O 1
ATOM 707 N N . SER A 1 86 ? -1.740 6.186 -6.462 1.00 96.94 86 SER A N 1
ATOM 708 C CA . SER A 1 86 ? -1.561 7.340 -7.349 1.00 96.94 86 SER A CA 1
ATOM 709 C C . SER A 1 86 ? -0.112 7.807 -7.304 1.00 96.94 86 SER A C 1
ATOM 711 O O . SER A 1 86 ? 0.464 7.935 -6.226 1.00 96.94 86 SER A O 1
ATOM 713 N N . PHE A 1 87 ? 0.461 8.056 -8.475 1.00 95.62 87 PHE A N 1
ATOM 714 C CA . PHE A 1 87 ? 1.868 8.393 -8.676 1.00 95.62 87 PHE A CA 1
ATOM 715 C C . PHE A 1 87 ? 2.022 9.171 -9.988 1.00 95.62 87 PHE A C 1
ATOM 717 O O . PHE A 1 87 ? 1.149 9.105 -10.856 1.00 95.62 87 PHE A O 1
ATOM 724 N N . GLU A 1 88 ? 3.107 9.932 -10.123 1.00 93.88 88 GLU A N 1
ATOM 725 C CA . GLU A 1 88 ? 3.317 10.808 -11.285 1.00 93.88 88 GLU A CA 1
ATOM 726 C C . GLU A 1 88 ? 3.903 10.060 -12.490 1.00 93.88 88 GLU A C 1
ATOM 728 O O . GLU A 1 88 ? 3.466 10.262 -13.625 1.00 93.88 88 GLU A O 1
ATOM 733 N N . ASP A 1 89 ? 4.874 9.173 -12.255 1.00 93.06 89 ASP A N 1
ATOM 734 C CA . ASP A 1 89 ? 5.559 8.451 -13.325 1.00 93.06 89 ASP A CA 1
ATOM 735 C C . ASP A 1 89 ? 4.760 7.226 -13.788 1.00 93.06 89 ASP A C 1
ATOM 737 O O . ASP A 1 89 ? 4.891 6.113 -13.275 1.00 93.06 89 ASP A O 1
ATOM 741 N N . SER A 1 90 ? 3.948 7.428 -14.824 1.00 92.69 90 SER A N 1
ATOM 742 C CA . SER A 1 90 ? 3.135 6.374 -15.442 1.00 92.69 90 SER A CA 1
ATOM 743 C C . SER A 1 90 ? 3.927 5.169 -15.978 1.00 92.69 90 SER A C 1
ATOM 745 O O . SER A 1 90 ? 3.333 4.114 -16.211 1.00 92.69 90 SER A O 1
ATOM 747 N N . SER A 1 91 ? 5.249 5.278 -16.151 1.00 91.88 91 SER A N 1
ATOM 748 C CA . SER A 1 91 ? 6.084 4.152 -16.582 1.00 91.88 91 SER A CA 1
ATOM 749 C C . SER A 1 91 ? 6.280 3.093 -15.487 1.00 91.88 91 SER A C 1
ATOM 751 O O . SER A 1 91 ? 6.634 1.955 -15.795 1.00 91.88 91 SER A O 1
ATOM 753 N N . LEU A 1 92 ? 5.979 3.427 -14.227 1.00 91.81 92 LEU A N 1
ATOM 754 C CA . LEU A 1 92 ? 6.007 2.503 -13.088 1.00 91.81 92 LEU A CA 1
ATOM 755 C C . LEU A 1 92 ? 4.750 1.626 -12.993 1.00 91.81 92 LEU A C 1
ATOM 757 O O . LEU A 1 92 ? 4.709 0.685 -12.199 1.00 91.81 92 LEU A O 1
ATOM 761 N N . GLY A 1 93 ? 3.720 1.906 -13.798 1.00 94.12 93 GLY A N 1
ATOM 762 C CA . GLY A 1 93 ? 2.399 1.303 -13.646 1.00 94.12 93 GLY A CA 1
ATOM 763 C C . GLY A 1 93 ? 2.415 -0.221 -13.687 1.00 94.12 93 GLY A C 1
ATOM 764 O O . GLY A 1 93 ? 1.848 -0.863 -12.804 1.00 94.12 93 GLY A O 1
ATOM 765 N N . ALA A 1 94 ? 3.084 -0.822 -14.673 1.00 93.94 94 ALA A N 1
ATOM 766 C CA . ALA A 1 94 ? 3.124 -2.279 -14.791 1.00 93.94 94 ALA A CA 1
ATOM 767 C C . ALA A 1 94 ? 3.918 -2.936 -13.660 1.00 93.94 94 ALA A C 1
ATOM 769 O O . ALA A 1 94 ? 3.526 -3.999 -13.174 1.00 93.94 94 ALA A O 1
ATOM 770 N N . ARG A 1 95 ? 5.005 -2.287 -13.224 1.00 90.75 95 ARG A N 1
ATOM 771 C CA . ARG A 1 95 ? 5.843 -2.743 -12.111 1.00 90.75 95 ARG A CA 1
ATOM 772 C C . ARG A 1 95 ? 5.030 -2.806 -10.822 1.00 90.75 95 ARG A C 1
ATOM 774 O O . ARG A 1 95 ? 5.007 -3.833 -10.145 1.00 90.75 95 ARG A O 1
ATOM 781 N N . ASN A 1 96 ? 4.320 -1.721 -10.529 1.00 92.75 96 ASN A N 1
ATOM 782 C CA . ASN A 1 96 ? 3.519 -1.600 -9.323 1.00 92.75 96 ASN A CA 1
ATOM 783 C C . ASN A 1 96 ? 2.298 -2.520 -9.364 1.00 92.75 96 ASN A C 1
ATOM 785 O O . ASN A 1 96 ? 2.026 -3.207 -8.386 1.00 92.75 96 ASN A O 1
ATOM 789 N N . ALA A 1 97 ? 1.600 -2.608 -10.501 1.00 94.56 97 ALA A N 1
ATOM 790 C CA . ALA A 1 97 ? 0.459 -3.508 -10.654 1.00 94.56 97 ALA A CA 1
ATOM 791 C C . ALA A 1 97 ? 0.844 -4.978 -10.414 1.00 94.56 97 ALA A C 1
ATOM 793 O O . ALA A 1 97 ? 0.131 -5.681 -9.702 1.00 94.56 97 ALA A O 1
ATOM 794 N N . ALA A 1 98 ? 1.995 -5.419 -10.932 1.00 92.62 98 ALA A N 1
ATOM 795 C CA . ALA A 1 98 ? 2.512 -6.762 -10.683 1.00 92.62 98 ALA A CA 1
ATOM 796 C C . ALA A 1 98 ? 2.814 -7.008 -9.194 1.00 92.62 98 ALA A C 1
ATOM 798 O O . ALA A 1 98 ? 2.462 -8.059 -8.660 1.00 92.62 98 ALA A O 1
ATOM 799 N N . GLY A 1 99 ? 3.419 -6.027 -8.513 1.00 91.06 99 GLY A N 1
ATOM 800 C CA . GLY A 1 99 ? 3.671 -6.095 -7.071 1.00 91.06 99 GLY A CA 1
ATOM 801 C C . GLY A 1 99 ? 2.380 -6.156 -6.249 1.00 91.06 99 GLY A C 1
ATOM 802 O O . GLY A 1 99 ? 2.238 -7.025 -5.387 1.00 91.06 99 GLY A O 1
ATOM 803 N N . TRP A 1 100 ? 1.408 -5.290 -6.552 1.00 95.19 100 TRP A N 1
ATOM 804 C CA . TRP A 1 100 ? 0.115 -5.269 -5.867 1.00 95.19 100 TRP A CA 1
ATOM 805 C C . TRP A 1 100 ? -0.680 -6.546 -6.065 1.00 95.19 100 TRP A C 1
ATOM 807 O O . TRP A 1 100 ? -1.292 -7.012 -5.112 1.00 95.19 100 TRP A O 1
ATOM 817 N N . GLU A 1 101 ? -0.670 -7.126 -7.264 1.00 94.81 101 GLU A N 1
ATOM 818 C CA . GLU A 1 101 ? -1.374 -8.381 -7.514 1.00 94.81 101 GLU A CA 1
ATOM 819 C C . GLU A 1 101 ? -0.852 -9.494 -6.594 1.00 94.81 101 GLU A C 1
ATOM 821 O O . GLU A 1 101 ? -1.650 -10.177 -5.962 1.00 94.81 101 GLU A O 1
ATOM 826 N N . MET A 1 102 ? 0.468 -9.610 -6.415 1.00 91.94 102 MET A N 1
ATOM 827 C CA . MET A 1 102 ? 1.053 -10.586 -5.483 1.00 91.94 102 MET A CA 1
ATOM 828 C C . MET A 1 102 ? 0.729 -10.276 -4.015 1.00 91.94 102 MET A C 1
ATOM 830 O O . MET A 1 102 ? 0.452 -11.182 -3.228 1.00 91.94 102 MET A O 1
ATOM 834 N N . CYS A 1 103 ? 0.736 -8.996 -3.633 1.00 94.06 103 CYS A N 1
ATOM 835 C CA . CYS A 1 103 ? 0.347 -8.572 -2.286 1.00 94.06 103 CYS A CA 1
ATOM 836 C C . CYS A 1 103 ? -1.121 -8.924 -1.991 1.00 94.06 103 CYS A C 1
ATOM 838 O O . CYS A 1 103 ? -1.447 -9.400 -0.905 1.00 94.06 103 CYS A O 1
ATOM 840 N N . LEU A 1 104 ? -2.011 -8.721 -2.966 1.00 96.50 104 LEU A N 1
ATOM 841 C CA . LEU A 1 104 ? -3.439 -9.014 -2.846 1.00 96.50 104 LEU A CA 1
ATOM 842 C C . LEU A 1 104 ? -3.730 -10.523 -2.865 1.00 96.50 104 LEU A C 1
ATOM 844 O O . LEU A 1 104 ? -4.573 -10.970 -2.095 1.00 96.50 104 LEU A O 1
ATOM 848 N N . GLU A 1 105 ? -2.987 -11.321 -3.638 1.00 95.38 105 GLU A N 1
ATOM 849 C CA . GLU A 1 105 ? -3.044 -12.791 -3.564 1.00 95.38 105 GLU A CA 1
ATOM 850 C C . GLU A 1 105 ? -2.667 -13.298 -2.159 1.00 95.38 105 GLU A C 1
ATOM 852 O O . GLU A 1 105 ? -3.332 -14.172 -1.602 1.00 95.38 105 GLU A O 1
ATOM 857 N N . ASN A 1 106 ? -1.637 -12.714 -1.534 1.00 94.88 106 ASN A N 1
ATOM 858 C CA . ASN A 1 106 ? -1.272 -13.032 -0.150 1.00 94.88 106 ASN A CA 1
ATOM 859 C C . ASN A 1 106 ? -2.313 -12.551 0.871 1.00 94.88 106 ASN A C 1
ATOM 861 O O . ASN A 1 106 ? -2.516 -13.214 1.889 1.00 94.88 106 ASN A O 1
ATOM 865 N N . LEU A 1 107 ? -2.993 -11.432 0.612 1.00 96.62 107 LEU A N 1
ATOM 866 C CA . LEU A 1 107 ? -4.114 -10.981 1.436 1.00 96.62 107 LEU A CA 1
ATOM 867 C C . LEU A 1 107 ? -5.279 -11.985 1.394 1.00 96.62 107 LEU A C 1
ATOM 869 O O . LEU A 1 107 ? -5.831 -12.301 2.450 1.00 96.62 107 LEU A O 1
ATOM 873 N N . ASP A 1 108 ? -5.617 -12.516 0.218 1.00 95.75 108 ASP A N 1
ATOM 874 C CA . ASP A 1 108 ? -6.650 -13.550 0.069 1.00 95.75 108 ASP A CA 1
ATOM 875 C C . ASP A 1 108 ? -6.272 -14.825 0.838 1.00 95.75 108 ASP A C 1
ATOM 877 O O . ASP A 1 108 ? -7.050 -15.311 1.662 1.00 95.75 108 ASP A O 1
ATOM 881 N N . LEU A 1 109 ? -5.033 -15.306 0.683 1.00 95.88 109 LEU A N 1
ATOM 882 C CA . LEU A 1 109 ? -4.526 -16.462 1.434 1.00 95.88 109 LEU A CA 1
ATOM 883 C C . LEU A 1 109 ? -4.574 -16.236 2.950 1.00 95.88 109 LEU A C 1
ATOM 885 O O . LEU A 1 109 ? -4.995 -17.122 3.694 1.00 95.88 109 LEU A O 1
ATOM 889 N N . LEU A 1 110 ? -4.185 -15.048 3.421 1.00 95.25 110 LEU A N 1
ATOM 890 C CA . LEU A 1 110 ? -4.236 -14.693 4.840 1.00 95.25 110 LEU A CA 1
ATOM 891 C C . LEU A 1 110 ? -5.669 -14.750 5.391 1.00 95.25 110 LEU A C 1
ATOM 893 O O . LEU A 1 110 ? -5.884 -15.215 6.512 1.00 95.25 110 LEU A O 1
ATOM 897 N N . LEU A 1 111 ? -6.652 -14.289 4.614 1.00 93.75 111 LEU A N 1
ATOM 898 C CA . LEU A 1 111 ? -8.070 -14.307 4.985 1.00 93.75 111 LEU A CA 1
ATOM 899 C C . LEU A 1 111 ? -8.648 -15.728 5.028 1.00 93.75 111 LEU A C 1
ATOM 901 O O . LEU A 1 111 ? -9.504 -16.011 5.867 1.00 93.75 111 LEU A O 1
ATOM 905 N N . GLU A 1 112 ? -8.161 -16.617 4.165 1.00 94.44 112 GLU A N 1
ATOM 906 C CA . GLU A 1 112 ? -8.544 -18.032 4.119 1.00 94.44 112 GLU A CA 1
ATOM 907 C C . GLU A 1 112 ? -7.800 -18.898 5.153 1.00 94.44 112 GLU A C 1
ATOM 909 O O . GLU A 1 112 ? -8.123 -20.074 5.332 1.00 94.44 112 GLU A O 1
ATOM 914 N N . GLY A 1 113 ? -6.816 -18.331 5.862 1.00 93.12 113 GLY A N 1
ATOM 915 C CA . GLY A 1 113 ? -5.931 -19.077 6.762 1.00 93.12 113 GLY A CA 1
ATOM 916 C C . GLY A 1 113 ? -4.950 -19.995 6.021 1.00 93.12 113 GLY A C 1
ATOM 917 O O . GLY A 1 113 ? -4.469 -20.977 6.590 1.00 93.12 113 GLY A O 1
ATOM 918 N N . GLY A 1 114 ? -4.686 -19.699 4.748 1.00 91.75 114 GLY A N 1
ATOM 919 C CA . GLY A 1 114 ? -3.750 -20.405 3.886 1.00 91.75 114 GLY A CA 1
ATOM 920 C C . GLY A 1 114 ? -2.285 -20.050 4.153 1.00 91.75 114 GLY A C 1
ATOM 921 O O . GLY A 1 114 ? -1.949 -19.172 4.950 1.00 91.75 114 GLY A O 1
ATOM 922 N N . ALA A 1 115 ? -1.387 -20.759 3.468 1.00 89.56 115 ALA A N 1
ATOM 923 C CA . ALA A 1 115 ? 0.043 -20.480 3.518 1.00 89.56 115 ALA A CA 1
ATOM 924 C C . ALA A 1 115 ? 0.400 -19.361 2.533 1.00 89.56 115 ALA A C 1
ATOM 926 O O . ALA A 1 115 ? 0.109 -19.478 1.345 1.00 89.56 115 ALA A O 1
ATOM 927 N N . LEU A 1 116 ? 1.059 -18.311 3.026 1.00 88.06 116 LEU A N 1
ATOM 928 C CA . LEU A 1 116 ? 1.514 -17.188 2.207 1.00 88.06 116 LEU A CA 1
ATOM 929 C C . LEU A 1 116 ? 2.572 -17.638 1.197 1.00 88.06 116 LEU A C 1
ATOM 931 O O . LEU A 1 116 ? 3.465 -18.434 1.509 1.00 88.06 116 LEU A O 1
ATOM 935 N N . VAL A 1 117 ? 2.484 -17.090 -0.009 1.00 83.69 117 VAL A N 1
ATOM 936 C CA . VAL A 1 117 ? 3.421 -17.361 -1.093 1.00 83.69 117 VAL A CA 1
ATOM 937 C C . VAL A 1 117 ? 4.560 -16.354 -1.011 1.00 83.69 117 VAL A C 1
ATOM 939 O O . VAL A 1 117 ? 4.357 -15.147 -0.862 1.00 83.69 117 VAL A O 1
ATOM 942 N N . LYS A 1 118 ? 5.791 -16.865 -1.090 1.00 77.12 118 LYS A N 1
ATOM 943 C CA . LYS A 1 118 ? 6.977 -16.013 -1.166 1.00 77.12 118 LYS A CA 1
ATOM 944 C C . LYS A 1 118 ? 6.952 -15.217 -2.461 1.00 77.12 118 LYS A C 1
ATOM 946 O O . LYS A 1 118 ? 6.499 -15.710 -3.490 1.00 77.12 118 LYS A O 1
ATOM 951 N N . PHE A 1 119 ? 7.511 -14.018 -2.420 1.00 72.12 119 PHE A N 1
ATOM 952 C CA . PHE A 1 119 ? 7.754 -13.277 -3.641 1.00 72.12 119 PHE A CA 1
ATOM 953 C C . PHE A 1 119 ? 8.772 -14.041 -4.498 1.00 72.12 119 PHE A C 1
ATOM 955 O O . PHE A 1 119 ? 9.887 -14.299 -4.050 1.00 72.12 119 PHE A O 1
ATOM 962 N N . VAL A 1 120 ? 8.359 -14.462 -5.694 1.00 74.25 120 VAL A N 1
ATOM 963 C CA . VAL A 1 120 ? 9.206 -15.177 -6.655 1.00 74.25 120 VAL A CA 1
ATOM 964 C C . VAL A 1 120 ? 9.351 -14.313 -7.896 1.00 74.25 120 VAL A C 1
ATOM 966 O O . VAL A 1 120 ? 8.353 -13.889 -8.483 1.00 74.25 120 VAL A O 1
ATOM 969 N N . VAL A 1 121 ? 10.601 -14.098 -8.296 1.00 71.81 121 VAL A N 1
ATOM 970 C CA . VAL A 1 121 ? 11.020 -13.290 -9.448 1.00 71.81 121 VAL A CA 1
ATOM 971 C C . VAL A 1 121 ? 10.234 -13.628 -10.709 1.00 71.81 121 VAL A C 1
ATOM 973 O O . VAL A 1 121 ? 9.646 -12.747 -11.328 1.00 71.81 121 VAL A O 1
ATOM 976 N N . ASP A 1 122 ? 10.155 -14.912 -11.056 1.00 74.81 122 ASP A N 1
ATOM 977 C CA . ASP A 1 122 ? 9.491 -15.365 -12.280 1.00 74.81 122 ASP A CA 1
ATOM 978 C C . ASP A 1 122 ? 7.983 -15.102 -12.268 1.00 74.81 122 ASP A C 1
ATOM 980 O O . ASP A 1 122 ? 7.398 -14.729 -13.288 1.00 74.81 122 ASP A O 1
ATOM 984 N N . VAL A 1 123 ? 7.344 -15.266 -11.104 1.00 81.12 123 VAL A N 1
ATOM 985 C CA . VAL A 1 123 ? 5.910 -14.991 -10.932 1.00 81.12 123 VAL A CA 1
ATOM 986 C C . VAL A 1 123 ? 5.653 -13.502 -11.119 1.00 81.12 123 VAL A C 1
ATOM 988 O O . VAL A 1 123 ? 4.751 -13.115 -11.866 1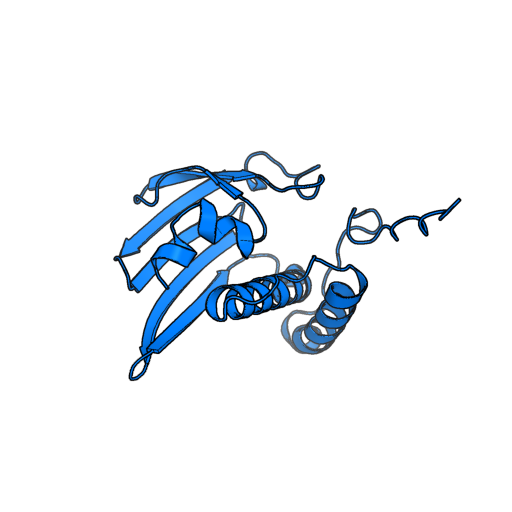.00 81.12 123 VAL A O 1
ATOM 991 N N . TRP A 1 124 ? 6.485 -12.667 -10.498 1.00 85.44 124 TRP A N 1
ATOM 992 C CA . TRP A 1 124 ? 6.422 -11.227 -10.682 1.00 85.44 124 TRP A CA 1
ATOM 993 C C . TRP A 1 124 ? 6.683 -10.826 -12.138 1.00 85.44 124 TRP A C 1
ATOM 995 O O . TRP A 1 124 ? 5.912 -10.060 -12.709 1.00 85.44 124 TRP A O 1
ATOM 1005 N N . GLY A 1 125 ? 7.711 -11.387 -12.778 1.00 84.81 125 GLY A N 1
ATOM 1006 C CA . GLY A 1 125 ? 8.084 -11.099 -14.164 1.00 84.81 125 GLY A CA 1
ATOM 1007 C C . GLY A 1 125 ? 6.981 -11.457 -15.162 1.00 84.81 125 GLY A C 1
ATOM 1008 O O . GLY A 1 125 ? 6.717 -10.702 -16.103 1.00 84.81 125 GLY A O 1
ATOM 1009 N N . ALA A 1 126 ? 6.265 -12.562 -14.933 1.00 88.19 126 ALA A N 1
ATOM 1010 C CA . ALA A 1 126 ? 5.091 -12.923 -15.723 1.00 88.19 126 ALA A CA 1
ATOM 1011 C C . ALA A 1 126 ? 3.958 -11.888 -15.583 1.00 88.19 126 ALA A C 1
ATOM 1013 O O . ALA A 1 126 ? 3.385 -11.466 -16.595 1.00 88.19 126 ALA A O 1
ATOM 1014 N N . LYS A 1 127 ? 3.671 -11.433 -14.355 1.00 92.00 127 LYS A N 1
ATOM 1015 C CA . LYS A 1 127 ? 2.677 -10.379 -14.079 1.00 92.00 127 LYS A CA 1
ATOM 1016 C C . LYS A 1 127 ? 3.107 -9.031 -14.667 1.00 92.00 127 LYS A C 1
ATOM 1018 O O . LYS A 1 127 ? 2.308 -8.368 -15.327 1.00 92.00 127 LYS A O 1
ATOM 1023 N N . PHE A 1 128 ? 4.381 -8.661 -14.543 1.00 91.31 128 PHE A N 1
ATOM 1024 C CA . PHE A 1 128 ? 4.947 -7.457 -15.152 1.00 91.31 128 PHE A CA 1
ATOM 1025 C C . PHE A 1 128 ? 4.784 -7.469 -16.671 1.00 91.31 128 PHE A C 1
ATOM 1027 O O . PHE A 1 128 ? 4.290 -6.499 -17.239 1.00 91.31 128 PHE A O 1
ATOM 1034 N N . LYS A 1 129 ? 5.102 -8.584 -17.341 1.00 90.31 129 LYS A N 1
ATOM 1035 C CA . LYS A 1 129 ? 4.886 -8.730 -18.788 1.00 90.31 129 LYS A CA 1
ATOM 1036 C C . LYS A 1 129 ? 3.409 -8.581 -19.166 1.00 90.31 129 LYS A C 1
ATOM 1038 O O . LYS A 1 129 ? 3.100 -7.946 -20.175 1.00 90.31 129 LYS A O 1
ATOM 1043 N N . HIS A 1 130 ? 2.501 -9.148 -18.367 1.00 93.75 130 HIS A N 1
ATOM 1044 C CA . HIS A 1 130 ? 1.058 -9.012 -18.570 1.00 93.75 130 HIS A CA 1
ATOM 1045 C C . HIS A 1 130 ? 0.605 -7.546 -18.488 1.00 93.75 130 HIS A C 1
ATOM 1047 O O . HIS A 1 130 ? -0.030 -7.044 -19.420 1.00 93.75 130 HIS A O 1
ATOM 1053 N N . TYR A 1 131 ? 0.951 -6.845 -17.406 1.00 94.38 131 TYR A N 1
ATOM 1054 C CA . TYR A 1 131 ? 0.577 -5.442 -17.236 1.00 94.38 131 TYR A CA 1
ATOM 1055 C C . TYR A 1 131 ? 1.303 -4.517 -18.210 1.00 94.38 131 TYR A C 1
ATOM 1057 O O . TYR A 1 131 ? 0.684 -3.585 -18.711 1.00 94.38 131 TYR A O 1
ATOM 1065 N N . GLY A 1 132 ? 2.559 -4.810 -18.549 1.00 94.00 132 GLY A N 1
ATOM 1066 C CA . GLY A 1 132 ? 3.342 -4.094 -19.553 1.00 94.00 132 GLY A CA 1
ATOM 1067 C C . GLY A 1 132 ? 2.600 -4.026 -20.882 1.00 94.00 132 GLY A C 1
ATOM 1068 O O . GLY A 1 132 ? 2.285 -2.938 -21.357 1.00 94.00 132 GLY A O 1
ATOM 1069 N N . ALA A 1 133 ? 2.191 -5.185 -21.406 1.00 93.00 133 ALA A N 1
ATOM 1070 C CA . ALA A 1 133 ? 1.412 -5.263 -22.641 1.00 93.00 133 ALA A CA 1
ATOM 1071 C C . ALA A 1 133 ? 0.053 -4.539 -22.549 1.00 93.00 133 ALA A C 1
ATOM 1073 O O . ALA A 1 133 ? -0.424 -3.970 -23.530 1.00 93.00 133 ALA A O 1
ATOM 1074 N N . LYS A 1 134 ? -0.591 -4.554 -21.374 1.00 93.81 134 LYS A N 1
ATOM 1075 C CA . LYS A 1 134 ? -1.892 -3.903 -21.150 1.00 93.81 134 LYS A CA 1
ATOM 1076 C C . LYS A 1 134 ? -1.784 -2.378 -21.071 1.00 93.81 134 LYS A C 1
ATOM 1078 O O . LYS A 1 134 ? -2.688 -1.676 -21.520 1.00 93.81 134 LYS A O 1
ATOM 1083 N N . PHE A 1 135 ? -0.717 -1.873 -20.463 1.00 94.38 135 PHE A N 1
ATOM 1084 C CA . PHE A 1 135 ? -0.526 -0.455 -20.172 1.00 94.38 135 PHE A CA 1
ATOM 1085 C C . PHE A 1 135 ? 0.189 0.290 -21.290 1.00 94.38 135 PHE A C 1
ATOM 1087 O O . PHE A 1 135 ? -0.069 1.480 -21.457 1.00 94.38 135 PHE A O 1
ATOM 1094 N N . GLU A 1 136 ? 0.984 -0.399 -22.109 1.00 90.50 136 GLU A N 1
ATOM 1095 C CA . GLU A 1 136 ? 1.765 0.209 -23.190 1.00 90.50 136 GLU A CA 1
ATOM 1096 C C . GLU A 1 136 ? 0.923 1.092 -24.120 1.00 90.50 136 GLU A C 1
ATOM 1098 O O . GLU A 1 136 ? 1.304 2.221 -24.423 1.00 90.50 136 GLU A O 1
ATOM 1103 N N . ALA A 1 137 ? -0.273 0.638 -24.500 1.00 89.56 137 ALA A N 1
ATOM 1104 C CA . ALA A 1 137 ? -1.155 1.394 -25.388 1.00 89.56 137 ALA A CA 1
ATOM 1105 C C . ALA A 1 137 ? -1.676 2.717 -24.788 1.00 89.56 137 ALA A C 1
ATOM 1107 O O . ALA A 1 137 ? -2.089 3.599 -25.537 1.00 89.56 137 ALA A O 1
ATOM 1108 N N . THR A 1 138 ? -1.699 2.849 -23.457 1.00 93.00 138 THR A N 1
ATOM 1109 C CA . THR A 1 138 ? -2.259 4.022 -22.755 1.00 93.00 138 THR A CA 1
ATOM 1110 C C . THR A 1 138 ? -1.172 4.907 -22.147 1.00 93.00 138 THR A C 1
ATOM 1112 O O . THR A 1 138 ? -1.285 6.128 -22.191 1.00 93.00 138 THR A O 1
ATOM 1115 N N . PHE A 1 139 ? -0.123 4.298 -21.594 1.00 91.81 139 PHE A N 1
ATOM 1116 C CA . PHE A 1 139 ? 0.904 4.963 -20.788 1.00 91.81 139 PHE A CA 1
ATOM 1117 C C . PHE A 1 139 ? 2.307 4.877 -21.405 1.00 91.81 139 PHE A C 1
ATOM 1119 O O . PHE A 1 139 ? 3.253 5.435 -20.860 1.00 91.81 139 PHE A O 1
ATOM 1126 N N . GLY A 1 140 ? 2.456 4.213 -22.555 1.00 92.25 140 GLY A N 1
ATOM 1127 C CA . GLY A 1 140 ? 3.749 4.017 -23.206 1.00 92.25 140 GLY A CA 1
ATOM 1128 C C . GLY A 1 140 ? 4.624 2.965 -22.5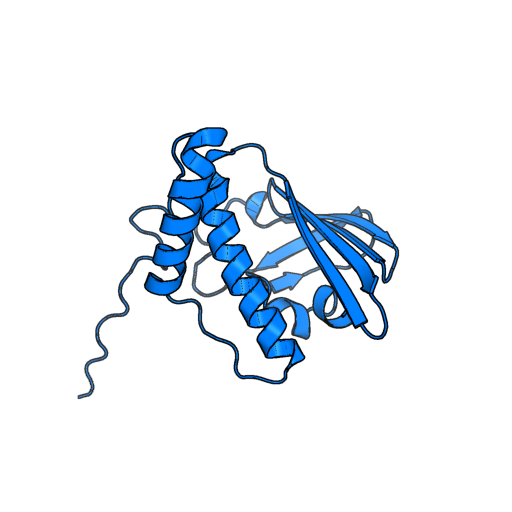10 1.00 92.25 140 GLY A C 1
ATOM 1129 O O . GLY A 1 140 ? 4.128 2.189 -21.685 1.00 92.25 140 GLY A O 1
ATOM 1130 N N . PRO A 1 141 ? 5.924 2.903 -22.859 1.00 90.56 141 PRO A N 1
ATOM 1131 C CA . PRO A 1 141 ? 6.847 1.899 -22.339 1.00 90.56 141 PRO A CA 1
ATOM 1132 C C . PRO A 1 141 ? 6.874 1.861 -20.810 1.00 90.56 141 PRO A C 1
ATOM 1134 O O . PRO A 1 141 ? 6.888 2.899 -20.151 1.00 90.56 141 PRO A O 1
ATOM 1137 N N . GLN A 1 142 ? 6.886 0.652 -20.257 1.00 93.12 142 GLN A N 1
ATOM 1138 C CA . GLN A 1 142 ? 6.864 0.422 -18.816 1.00 93.12 142 GLN A CA 1
ATOM 1139 C C . GLN A 1 142 ? 8.256 0.016 -18.328 1.00 93.12 142 GLN A C 1
ATOM 1141 O O . GLN A 1 142 ? 8.906 -0.829 -18.947 1.00 93.12 142 GLN A O 1
ATOM 1146 N N . GLN A 1 143 ? 8.708 0.615 -17.229 1.00 85.25 143 GLN A N 1
ATOM 1147 C CA . GLN A 1 143 ? 10.007 0.327 -16.627 1.00 85.25 143 GLN A CA 1
ATOM 1148 C C . GLN A 1 143 ? 9.905 -0.910 -15.727 1.00 85.25 143 GLN A C 1
ATOM 1150 O O . GLN A 1 143 ? 9.028 -0.997 -14.866 1.00 85.25 143 GLN A O 1
ATOM 1155 N N . GLY A 1 144 ? 10.794 -1.880 -15.953 1.00 71.81 144 GLY A N 1
ATOM 1156 C CA . GLY A 1 144 ? 10.985 -3.023 -15.058 1.00 71.81 144 GLY A CA 1
ATOM 1157 C C . GLY A 1 144 ? 11.738 -2.626 -13.782 1.00 71.81 144 GLY A C 1
ATOM 1158 O O . GLY A 1 144 ? 11.980 -1.439 -13.546 1.00 71.81 144 GLY A O 1
ATOM 1159 N N . PRO A 1 145 ? 12.127 -3.594 -12.937 1.00 63.81 145 PRO A N 1
ATOM 1160 C CA . PRO A 1 145 ? 13.116 -3.332 -11.901 1.00 63.81 145 PRO A CA 1
ATOM 1161 C C . PRO A 1 145 ? 14.452 -2.955 -12.573 1.00 63.81 145 PRO A C 1
ATOM 1163 O O . PRO A 1 145 ? 14.662 -3.315 -13.735 1.00 63.81 145 PRO A O 1
ATOM 1166 N N . PRO A 1 146 ? 15.364 -2.265 -11.869 1.00 58.34 146 PRO A N 1
ATOM 1167 C CA . PRO A 1 146 ? 16.761 -2.167 -12.289 1.00 58.34 146 PRO A CA 1
ATOM 1168 C C . PRO A 1 146 ? 17.337 -3.552 -12.620 1.00 58.34 146 PRO A C 1
ATOM 1170 O O . PRO A 1 146 ? 16.990 -4.520 -11.947 1.00 58.34 146 PRO A O 1
ATOM 1173 N N . ASP A 1 147 ? 18.218 -3.656 -13.619 1.00 53.44 147 ASP A N 1
ATOM 1174 C CA . ASP A 1 147 ? 18.793 -4.940 -14.068 1.00 53.44 147 ASP A CA 1
ATOM 1175 C C . ASP A 1 147 ? 19.541 -5.705 -12.950 1.00 53.44 147 ASP A C 1
ATOM 1177 O O . ASP A 1 147 ? 19.737 -6.915 -13.047 1.00 53.44 147 ASP A O 1
ATOM 1181 N N . ASP A 1 148 ? 19.953 -5.014 -11.884 1.00 53.16 148 ASP A N 1
ATOM 1182 C CA . ASP A 1 148 ? 20.655 -5.531 -10.706 1.00 53.16 148 ASP A CA 1
ATOM 1183 C C . ASP A 1 148 ? 19.757 -5.697 -9.466 1.00 53.16 148 ASP A C 1
ATOM 1185 O O . ASP A 1 148 ? 20.253 -5.943 -8.364 1.00 53.16 148 ASP A O 1
ATOM 1189 N N . HIS A 1 149 ? 18.435 -5.575 -9.619 1.00 57.34 149 HIS A N 1
ATOM 1190 C CA . HIS A 1 149 ? 17.510 -5.669 -8.496 1.00 57.34 149 HIS A CA 1
ATOM 1191 C C . HIS A 1 149 ? 17.618 -7.045 -7.806 1.00 57.34 149 HIS A C 1
ATOM 1193 O O . HIS A 1 149 ? 17.625 -8.064 -8.497 1.00 57.34 149 HIS A O 1
ATOM 1199 N N . PRO A 1 150 ? 17.618 -7.138 -6.459 1.00 55.41 150 PRO A N 1
ATOM 1200 C CA . PRO A 1 150 ? 17.728 -8.415 -5.739 1.00 55.41 150 PRO A CA 1
ATOM 1201 C C . PRO A 1 150 ? 16.657 -9.441 -6.140 1.00 55.41 150 PRO A C 1
ATOM 1203 O O . PRO A 1 150 ? 16.917 -10.638 -6.183 1.00 55.41 150 PRO A O 1
ATOM 1206 N N . LEU A 1 151 ? 15.465 -8.956 -6.507 1.00 53.06 151 LEU A N 1
ATOM 1207 C CA . LEU A 1 151 ? 14.368 -9.751 -7.083 1.00 53.06 151 LEU A CA 1
ATOM 1208 C C . LEU A 1 151 ? 14.559 -10.123 -8.566 1.00 53.06 151 LEU A C 1
ATOM 1210 O O . LEU A 1 151 ? 13.596 -10.535 -9.188 1.00 53.06 151 LEU A O 1
ATOM 1214 N N . LEU A 1 152 ? 15.725 -9.922 -9.170 1.00 50.88 152 LEU A N 1
ATOM 1215 C CA . LEU A 1 152 ? 16.101 -10.439 -10.495 1.00 50.88 152 LEU A CA 1
ATOM 1216 C C . LEU A 1 152 ? 17.314 -11.373 -10.417 1.00 50.88 152 LEU A C 1
ATOM 1218 O O . LEU A 1 152 ? 17.676 -12.000 -11.411 1.00 50.88 152 LEU A O 1
ATOM 1222 N N . VAL A 1 153 ? 17.938 -11.481 -9.243 1.00 50.31 153 VAL A N 1
ATOM 1223 C CA . VAL A 1 153 ? 19.042 -12.404 -9.014 1.00 50.31 153 VAL A CA 1
ATOM 1224 C C . VAL A 1 153 ? 18.437 -13.789 -8.805 1.00 50.31 153 VAL A C 1
ATOM 1226 O O . VAL A 1 153 ? 17.716 -14.011 -7.832 1.00 50.31 153 VAL A O 1
ATOM 1229 N N . GLU A 1 154 ? 18.698 -14.712 -9.733 1.00 46.44 154 GLU A N 1
ATOM 1230 C CA . GLU A 1 154 ? 18.399 -16.132 -9.531 1.00 46.44 154 GLU A CA 1
ATOM 1231 C C . GLU A 1 154 ? 19.000 -16.562 -8.182 1.00 46.44 154 GLU A C 1
ATOM 1233 O O . GLU A 1 154 ? 20.187 -16.324 -7.929 1.00 46.44 154 GLU A O 1
ATOM 1238 N N . GLU A 1 155 ? 18.194 -17.157 -7.288 1.00 48.53 155 GLU A N 1
ATOM 1239 C CA . GLU A 1 155 ? 18.775 -17.803 -6.108 1.00 48.53 155 GLU A CA 1
ATOM 1240 C C . GLU A 1 155 ? 19.805 -18.816 -6.627 1.00 48.53 155 GLU A C 1
ATOM 1242 O O . GLU A 1 155 ? 19.466 -19.599 -7.520 1.00 48.53 155 GLU A O 1
ATOM 1247 N N . PRO A 1 156 ? 21.057 -18.808 -6.129 1.00 42.78 156 PRO A N 1
ATOM 1248 C CA . PRO A 1 156 ? 22.018 -19.812 -6.550 1.00 42.78 156 PRO A CA 1
ATOM 1249 C C . PRO A 1 156 ? 21.390 -21.172 -6.268 1.00 42.78 156 PRO A C 1
ATOM 1251 O O . PRO A 1 156 ? 20.946 -21.404 -5.139 1.00 42.78 156 PRO A O 1
ATOM 1254 N N . GLU A 1 157 ? 21.307 -22.030 -7.294 1.00 43.31 157 GLU A N 1
ATOM 1255 C CA . GLU A 1 157 ? 20.833 -23.405 -7.152 1.00 43.31 157 GLU A CA 1
ATOM 1256 C C . GLU A 1 157 ? 21.510 -23.990 -5.916 1.00 43.31 157 GLU A C 1
ATOM 1258 O O . GLU A 1 157 ? 22.735 -24.126 -5.868 1.00 43.31 157 GLU A O 1
ATOM 1263 N N . GLY A 1 158 ? 20.715 -24.216 -4.868 1.00 41.66 158 GLY A N 1
ATOM 1264 C CA . GLY A 1 158 ? 21.220 -24.707 -3.603 1.00 41.66 158 GLY A CA 1
ATOM 1265 C C . GLY A 1 158 ? 21.944 -26.016 -3.859 1.00 41.66 158 GLY A C 1
ATOM 1266 O O . GLY A 1 158 ? 21.309 -27.017 -4.189 1.00 41.66 158 GLY A O 1
ATOM 1267 N N . ASP A 1 159 ? 23.265 -25.986 -3.717 1.00 43.38 159 ASP A N 1
ATOM 1268 C CA . ASP A 1 159 ? 24.112 -27.166 -3.682 1.00 43.38 159 ASP A CA 1
ATOM 1269 C C . ASP A 1 159 ? 23.672 -27.995 -2.470 1.00 43.38 159 ASP A C 1
ATOM 1271 O O . ASP A 1 159 ? 24.048 -27.732 -1.324 1.00 43.38 159 ASP A O 1
ATOM 1275 N N . LEU A 1 160 ? 22.769 -28.947 -2.710 1.00 46.44 160 LEU A N 1
ATOM 1276 C CA . LEU A 1 160 ? 22.445 -30.010 -1.769 1.00 46.44 160 LEU A CA 1
ATOM 1277 C C . LEU A 1 160 ? 23.610 -31.006 -1.787 1.00 46.44 160 LEU A C 1
ATOM 1279 O O . LEU A 1 160 ? 23.521 -32.071 -2.401 1.00 46.44 160 LEU A O 1
ATOM 1283 N N . GLY A 1 161 ? 24.705 -30.610 -1.136 1.00 43.78 161 GLY A N 1
ATOM 1284 C CA . GLY A 1 161 ? 25.793 -31.494 -0.719 1.00 43.78 161 GLY A CA 1
ATOM 1285 C C . GLY A 1 161 ? 25.453 -32.302 0.526 1.00 43.78 161 G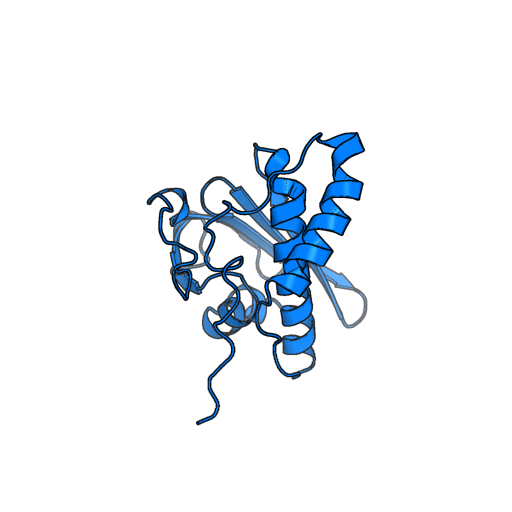LY A C 1
ATOM 1286 O O . GLY A 1 161 ? 24.670 -31.811 1.373 1.00 43.78 161 GLY A O 1
#